Protein AF-W8BC97-F1 (afdb_monomer)

Mean predicted aligned error: 20.48 Å

InterPro domains:
  IPR054113 ORC6, second cyclin-like domain [PF21913] (8-59)

Radius of gyration: 32.14 Å; Cα contacts (8 Å, |Δi|>4): 35; chains: 1; bounding box: 54×64×84 Å

Foldseek 3Di:
DPPPPPDPPVVCVQLQNVLLVVVVVCVVVVHDDDPVVSCVRNPDDPVVNVVVNVVVVVVCVVPVVVPDPDDDPPDPDPPDDDDDDDDDDDDDPPPPPPPDDPVVVVVVVVVVVVVVVVCVVVVVPPDDDDDDDDPPPDDD

Secondary structure (DSSP, 8-state):
--------TTGGGSHHHHHHHHHHHHHHTT----HHHHHHHHT--HHHHHHHHHHHHHHHHHHTTTT--S-------------------------------HHHHHHHHHHHHHHHHHHHHHTTSS------SSS-S---

pLDDT: mean 70.26, std 21.59, range [31.03, 95.81]

Solvent-accessible surface area (backbone atoms only — not comparable to full-atom values): 9386 Å² total; per-residue (Å²): 134,84,80,79,72,88,66,61,76,61,64,74,67,36,49,45,55,52,39,49,51,53,54,52,50,32,54,76,70,68,48,92,72,63,63,70,69,45,39,69,67,27,80,51,54,73,70,55,46,52,53,49,51,54,52,49,53,55,50,43,67,68,62,52,67,81,77,57,85,79,90,77,86,70,72,89,69,82,82,81,82,80,94,72,91,74,79,85,81,82,81,78,78,73,74,72,76,73,80,73,57,64,74,58,53,51,52,52,54,50,52,54,50,51,52,50,53,49,52,56,59,60,61,69,75,76,80,81,87,87,91,88,80,85,89,80,80,77,96,124

Organism: Ceratitis capitata (NCBI:txid7213)

Structure (mmCIF, N/CA/C/O backbone):
data_AF-W8BC97-F1
#
_entry.id   AF-W8BC97-F1
#
loop_
_atom_site.group_PDB
_atom_site.id
_atom_site.type_symbol
_atom_site.label_atom_id
_atom_site.label_alt_id
_atom_site.label_comp_id
_atom_site.label_asym_id
_atom_site.label_entity_id
_atom_site.label_seq_id
_atom_site.pdbx_PDB_ins_code
_atom_site.Cartn_x
_atom_site.Cartn_y
_atom_site.Cartn_z
_atom_site.occupancy
_atom_site.B_iso_or_equiv
_atom_site.auth_seq_id
_atom_site.auth_comp_id
_atom_site.auth_asym_id
_atom_site.auth_atom_id
_atom_site.pdbx_PDB_model_num
ATOM 1 N N . MET A 1 1 ? -14.349 22.691 -14.304 1.00 35.38 1 MET A N 1
ATOM 2 C CA . MET A 1 1 ? -13.868 21.577 -15.146 1.00 35.38 1 MET A CA 1
ATOM 3 C C . MET A 1 1 ? -13.199 20.563 -14.234 1.00 35.38 1 MET A C 1
ATOM 5 O O . MET A 1 1 ? -12.052 20.757 -13.850 1.00 35.38 1 MET A O 1
ATOM 9 N N . ALA A 1 2 ? -13.955 19.563 -13.776 1.00 42.47 2 ALA A N 1
ATOM 10 C CA . ALA A 1 2 ? -13.387 18.445 -13.036 1.00 42.47 2 ALA A CA 1
ATOM 11 C C . ALA A 1 2 ? -12.620 17.588 -14.046 1.00 42.47 2 ALA A C 1
ATOM 13 O O . ALA A 1 2 ? -13.173 17.180 -15.061 1.00 42.47 2 ALA A O 1
ATOM 14 N N . LYS A 1 3 ? -11.322 17.417 -13.814 1.00 52.53 3 LYS A N 1
ATOM 15 C CA . LYS A 1 3 ? -10.471 16.554 -14.622 1.00 52.53 3 LYS A CA 1
ATOM 16 C C . LYS A 1 3 ? -10.912 15.123 -14.337 1.00 52.53 3 LYS A C 1
ATOM 18 O O . LYS A 1 3 ? -10.623 14.609 -13.261 1.00 52.53 3 LYS A O 1
ATOM 23 N N . GLU A 1 4 ? -11.657 14.532 -15.263 1.00 52.75 4 GLU A N 1
ATOM 24 C CA . GLU A 1 4 ? -11.927 13.098 -15.285 1.00 52.75 4 GLU A CA 1
ATOM 25 C C . GLU A 1 4 ? -10.573 12.404 -15.454 1.00 52.75 4 GLU A C 1
ATOM 27 O O . GLU A 1 4 ? -10.017 12.298 -16.546 1.00 52.75 4 GLU A O 1
ATOM 32 N N . CYS A 1 5 ? -9.956 12.040 -14.330 1.00 48.28 5 CYS A N 1
ATOM 33 C CA . CYS A 1 5 ? -8.906 11.042 -14.342 1.00 48.28 5 CYS A CA 1
ATOM 34 C C . CYS A 1 5 ? -9.592 9.764 -14.808 1.00 48.28 5 CYS A C 1
ATOM 36 O O . CYS A 1 5 ? -10.438 9.248 -14.084 1.00 48.28 5 CYS A O 1
ATOM 38 N N . ALA A 1 6 ? -9.257 9.305 -16.011 1.00 49.66 6 ALA A N 1
ATOM 39 C CA . ALA A 1 6 ? -9.556 7.963 -16.477 1.00 49.66 6 ALA A CA 1
ATOM 40 C C . ALA A 1 6 ? -8.944 6.964 -15.481 1.00 49.66 6 ALA A C 1
ATOM 42 O O . ALA A 1 6 ? -7.784 6.577 -15.597 1.00 49.66 6 ALA A O 1
ATOM 43 N N . GLY A 1 7 ? -9.680 6.666 -14.417 1.00 51.88 7 GLY A N 1
ATOM 44 C CA . GLY A 1 7 ? -9.448 5.515 -13.574 1.00 51.88 7 GLY A CA 1
ATOM 45 C C . GLY A 1 7 ? -10.248 4.410 -14.216 1.00 51.88 7 GLY A C 1
ATOM 46 O O . GLY A 1 7 ? -11.473 4.496 -14.250 1.00 51.88 7 GLY A O 1
ATOM 47 N N . ASP A 1 8 ? -9.566 3.419 -14.774 1.00 57.62 8 ASP A N 1
ATOM 48 C CA . ASP A 1 8 ? -10.225 2.173 -15.119 1.00 57.62 8 ASP A CA 1
ATOM 49 C C . ASP A 1 8 ? -11.008 1.722 -13.881 1.00 57.62 8 ASP A C 1
ATOM 51 O O . ASP A 1 8 ? -10.429 1.526 -12.813 1.00 57.62 8 ASP A O 1
ATOM 55 N N . GLU A 1 9 ? -12.322 1.541 -14.005 1.00 59.62 9 GLU A N 1
ATOM 56 C CA . GLU A 1 9 ? -13.200 0.990 -12.956 1.00 59.62 9 GLU A CA 1
ATOM 57 C C . GLU A 1 9 ? -12.642 -0.331 -12.362 1.00 59.62 9 GLU A C 1
ATOM 59 O O . GLU A 1 9 ? -12.994 -0.748 -11.259 1.00 59.62 9 GLU A O 1
ATOM 64 N N . ASN A 1 10 ? -11.702 -0.964 -13.072 1.00 61.75 10 ASN A N 1
ATOM 65 C CA . ASN A 1 10 ? -10.922 -2.124 -12.655 1.00 61.75 10 ASN A CA 1
ATOM 66 C C . ASN A 1 10 ? -9.971 -1.873 -11.474 1.00 61.75 10 ASN A C 1
ATOM 68 O O . ASN A 1 10 ? -9.706 -2.809 -10.714 1.00 61.75 10 ASN A O 1
ATOM 72 N N . ASP A 1 11 ? -9.480 -0.650 -11.265 1.00 66.88 11 ASP A N 1
ATOM 73 C CA . ASP A 1 11 ? -8.545 -0.368 -10.171 1.00 66.88 11 ASP A CA 1
ATOM 74 C C . ASP A 1 11 ? -9.215 -0.574 -8.809 1.00 66.88 11 ASP A C 1
ATOM 76 O O . ASP A 1 11 ? -8.608 -1.148 -7.906 1.00 66.88 11 ASP A O 1
ATOM 80 N N . PHE A 1 12 ? -10.494 -0.214 -8.663 1.00 71.69 12 PHE A N 1
ATOM 81 C CA . PHE A 1 12 ? -11.248 -0.435 -7.421 1.00 71.69 12 PHE A CA 1
ATOM 82 C C . PHE A 1 12 ? -11.595 -1.908 -7.170 1.00 71.69 12 PHE A C 1
ATOM 84 O O . PHE A 1 12 ? -11.846 -2.294 -6.026 1.00 71.69 12 PHE A O 1
ATOM 91 N N . ILE A 1 13 ? -11.569 -2.736 -8.217 1.00 83.31 13 ILE A N 1
ATOM 92 C CA . ILE A 1 13 ? -11.834 -4.178 -8.150 1.00 83.31 13 ILE A CA 1
ATOM 93 C C . ILE A 1 13 ? -10.574 -4.945 -7.711 1.00 83.31 13 ILE A C 1
ATOM 95 O O . ILE A 1 13 ? -10.665 -6.088 -7.255 1.00 83.31 13 ILE A O 1
ATOM 99 N N . HIS A 1 14 ? -9.388 -4.324 -7.766 1.00 85.69 14 HIS A N 1
ATOM 100 C CA . HIS A 1 14 ? -8.153 -4.999 -7.383 1.00 85.69 14 HIS A CA 1
ATOM 101 C C . HIS A 1 14 ? -8.180 -5.416 -5.893 1.00 85.69 14 HIS A C 1
ATOM 103 O O . HIS A 1 14 ? -8.367 -4.567 -5.008 1.00 85.69 14 HIS A O 1
ATOM 109 N N . PRO A 1 15 ? -7.895 -6.695 -5.557 1.00 90.50 15 PRO A N 1
ATOM 110 C CA . PRO A 1 15 ? -8.051 -7.249 -4.202 1.00 90.50 15 PRO A CA 1
ATOM 111 C C . PRO A 1 15 ? -7.236 -6.519 -3.124 1.00 90.50 15 PRO 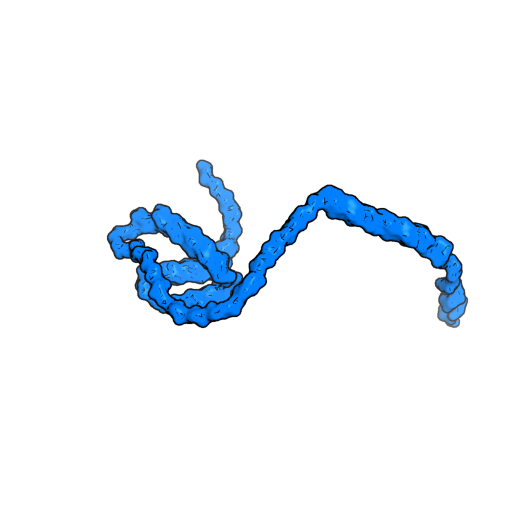A C 1
ATOM 113 O O . PRO A 1 15 ? -7.561 -6.570 -1.939 1.00 90.50 15 PRO A O 1
ATOM 116 N N . GLN A 1 16 ? -6.195 -5.793 -3.531 1.00 91.81 16 GLN A N 1
ATOM 117 C CA . GLN A 1 16 ? -5.355 -4.984 -2.650 1.00 91.81 16 GLN A CA 1
ATOM 118 C C . GLN A 1 16 ? -6.132 -3.867 -1.941 1.00 91.81 16 GLN A C 1
ATOM 120 O O . GLN A 1 16 ? -5.933 -3.640 -0.744 1.00 91.81 16 GLN A O 1
ATOM 125 N N . TYR A 1 17 ? -7.036 -3.187 -2.653 1.00 92.31 17 TYR A N 1
ATOM 126 C CA . TYR A 1 17 ? -7.796 -2.070 -2.097 1.00 92.31 17 TYR A CA 1
ATOM 127 C C . TYR A 1 17 ? -8.951 -2.574 -1.232 1.00 92.31 17 TYR A C 1
ATOM 129 O O . TYR A 1 17 ? -9.174 -2.030 -0.152 1.00 92.31 17 TYR A O 1
ATOM 137 N N . ALA A 1 18 ? -9.599 -3.674 -1.631 1.00 91.69 18 ALA A N 1
ATOM 138 C CA . ALA A 1 18 ? -10.600 -4.355 -0.812 1.00 91.69 18 ALA A CA 1
ATOM 139 C C . ALA A 1 18 ? -10.004 -4.857 0.516 1.00 91.69 18 ALA A C 1
ATOM 141 O O . ALA A 1 18 ? -10.535 -4.571 1.592 1.00 91.69 18 ALA A O 1
ATOM 142 N N . ALA A 1 19 ? -8.853 -5.536 0.467 1.00 93.31 19 ALA A N 1
ATOM 143 C CA . ALA A 1 19 ? -8.160 -6.025 1.658 1.00 93.31 19 ALA A CA 1
ATOM 144 C C . ALA A 1 19 ? -7.758 -4.881 2.607 1.00 93.31 19 ALA A C 1
ATOM 146 O O . ALA A 1 19 ? -7.930 -4.993 3.825 1.00 93.31 19 ALA A O 1
ATOM 147 N N . MET A 1 20 ? -7.257 -3.766 2.062 1.00 93.50 20 MET A N 1
ATOM 148 C CA . MET A 1 20 ? -6.912 -2.586 2.857 1.00 93.50 20 MET A CA 1
ATOM 149 C C . MET A 1 20 ? -8.153 -1.945 3.489 1.00 93.50 20 MET A C 1
ATOM 151 O O . MET A 1 20 ? -8.140 -1.651 4.684 1.00 93.50 20 MET A O 1
ATOM 155 N N . ALA A 1 21 ? -9.238 -1.781 2.729 1.00 91.94 21 ALA A N 1
ATOM 156 C CA . ALA A 1 21 ? -10.487 -1.218 3.232 1.00 91.94 21 ALA A CA 1
ATOM 157 C C . ALA A 1 21 ? -11.050 -2.040 4.402 1.00 91.94 21 ALA A C 1
ATOM 159 O O . ALA A 1 21 ? -11.353 -1.476 5.454 1.00 91.94 21 ALA A O 1
ATOM 160 N N . VAL A 1 22 ? -11.105 -3.370 4.265 1.00 91.81 22 VAL A N 1
ATOM 161 C CA . VAL A 1 22 ? -11.570 -4.279 5.328 1.00 91.81 22 VAL A CA 1
ATOM 162 C C . VAL A 1 22 ? -10.670 -4.199 6.561 1.00 91.81 22 VAL A C 1
ATOM 164 O O . VAL A 1 22 ? -11.165 -4.097 7.684 1.00 91.81 22 VAL A O 1
ATOM 167 N N . PHE A 1 23 ? -9.347 -4.198 6.375 1.00 92.81 23 PHE A N 1
ATOM 168 C CA . PHE A 1 23 ? -8.400 -4.078 7.484 1.00 92.81 23 PHE A CA 1
ATOM 169 C C . PHE A 1 23 ? -8.572 -2.764 8.251 1.00 92.81 23 PHE A C 1
ATOM 171 O O . PHE A 1 23 ? -8.586 -2.748 9.485 1.00 92.81 23 PHE A O 1
ATOM 178 N N . VAL A 1 24 ? -8.714 -1.656 7.528 1.00 90.69 24 VAL A N 1
ATOM 179 C CA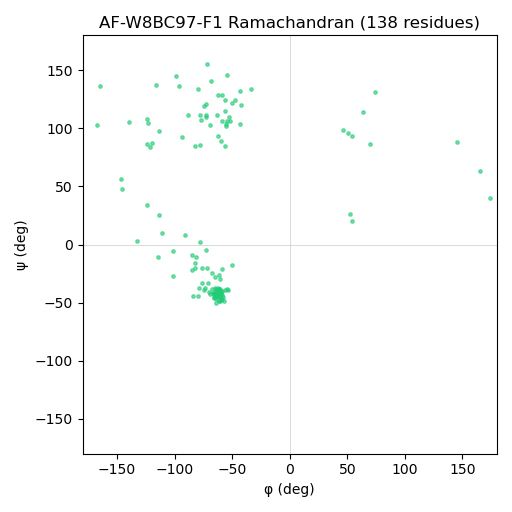 . VAL A 1 24 ? -8.873 -0.327 8.119 1.00 90.69 24 VAL A CA 1
ATOM 180 C C . VAL A 1 24 ? -10.239 -0.183 8.794 1.00 90.69 24 VAL A C 1
ATOM 182 O O . VAL A 1 24 ? -10.300 0.325 9.913 1.00 90.69 24 VAL A O 1
ATOM 185 N N . ALA A 1 25 ? -11.313 -0.701 8.195 1.00 90.12 25 ALA A N 1
ATOM 186 C CA . ALA A 1 25 ? -12.639 -0.738 8.810 1.00 90.12 25 ALA A CA 1
ATOM 187 C C . ALA A 1 25 ? -12.631 -1.538 10.122 1.00 90.12 25 ALA A C 1
ATOM 189 O O . ALA A 1 25 ? -13.092 -1.044 11.151 1.00 90.12 25 ALA A O 1
ATOM 190 N N . ALA A 1 26 ? -12.018 -2.726 10.129 1.00 90.44 26 ALA A N 1
ATOM 191 C CA . ALA A 1 26 ? -11.869 -3.531 11.340 1.00 90.44 26 ALA A CA 1
ATOM 192 C C . ALA A 1 26 ? -11.072 -2.795 12.432 1.00 90.44 26 ALA A C 1
ATOM 194 O O . ALA A 1 26 ? -11.443 -2.853 13.605 1.00 90.44 26 ALA A O 1
ATOM 195 N N . LYS A 1 27 ? -10.023 -2.043 12.057 1.00 87.81 27 LYS A N 1
ATOM 196 C CA . LYS A 1 27 ? -9.268 -1.188 12.992 1.00 87.81 27 LYS A CA 1
ATOM 197 C C . LYS A 1 27 ? -10.130 -0.076 13.590 1.00 87.81 27 LYS A C 1
ATOM 199 O O . LYS A 1 27 ? -10.053 0.143 14.798 1.00 87.81 27 LYS A O 1
ATOM 204 N N . ILE A 1 28 ? -10.953 0.594 12.783 1.00 85.50 28 ILE A N 1
ATOM 205 C CA . ILE A 1 28 ? -11.879 1.641 13.252 1.00 85.50 28 ILE A CA 1
ATOM 206 C C . ILE A 1 28 ? -12.911 1.047 14.222 1.00 85.50 28 ILE A C 1
ATOM 208 O O . ILE A 1 28 ? -13.168 1.620 15.278 1.00 85.50 28 ILE A O 1
ATOM 212 N N . LEU A 1 29 ? -13.429 -0.145 13.918 1.00 86.06 29 LEU A N 1
ATOM 213 C CA . LEU A 1 29 ? -14.380 -0.882 14.759 1.00 86.06 29 LEU A CA 1
ATOM 214 C C . LEU A 1 29 ? -13.723 -1.606 15.952 1.00 86.06 29 LEU A C 1
ATOM 216 O O . LEU A 1 29 ? -14.407 -2.303 16.699 1.00 86.06 29 LEU A O 1
ATOM 220 N N . LYS A 1 30 ? -12.400 -1.466 16.138 1.00 84.31 30 LYS A N 1
ATOM 221 C CA . LYS A 1 30 ? -11.585 -2.165 17.152 1.00 84.31 30 LYS A CA 1
ATOM 222 C C . LYS A 1 30 ? -11.739 -3.690 17.152 1.00 84.31 30 LYS A C 1
ATOM 224 O O . LYS A 1 30 ? -11.517 -4.345 18.174 1.00 84.31 30 LYS A O 1
ATOM 229 N N . GLN A 1 31 ? -12.090 -4.274 16.013 1.00 86.94 31 GLN A N 1
ATOM 230 C CA . GLN A 1 31 ? -12.143 -5.718 15.859 1.00 86.94 31 GLN A CA 1
ATOM 231 C C . GLN A 1 31 ? -10.734 -6.271 15.636 1.00 86.94 31 GLN A C 1
ATOM 233 O O . GLN A 1 31 ? -9.944 -5.745 14.850 1.00 86.94 31 GLN A O 1
ATOM 238 N N . LYS A 1 32 ? -10.404 -7.352 16.349 1.00 85.50 32 LYS A N 1
ATOM 239 C CA . LYS A 1 32 ? -9.106 -8.017 16.215 1.00 85.50 32 LYS A CA 1
ATOM 240 C C . LYS A 1 32 ? -9.061 -8.777 14.891 1.00 85.50 32 LYS A C 1
ATOM 242 O O . LYS A 1 32 ? -9.699 -9.815 14.749 1.00 85.50 32 LYS A O 1
ATOM 247 N N . VAL A 1 33 ? -8.262 -8.287 13.950 1.00 86.31 33 VAL A N 1
ATOM 248 C CA . VAL A 1 33 ? -7.996 -8.945 12.665 1.00 86.31 33 VAL A CA 1
ATOM 249 C C . VAL A 1 33 ? -6.524 -9.324 12.542 1.00 86.31 33 VAL A C 1
ATOM 251 O O . VAL A 1 33 ? -5.630 -8.552 12.889 1.00 86.31 33 VAL A O 1
ATOM 254 N N . SER A 1 34 ? -6.257 -10.530 12.034 1.00 90.00 34 SER A N 1
ATOM 255 C CA . SER A 1 34 ? -4.888 -10.962 11.748 1.00 90.00 34 SER A CA 1
ATOM 256 C C . SER A 1 34 ? -4.405 -10.332 10.445 1.00 90.00 34 SER A C 1
ATOM 258 O O . SER A 1 34 ? -4.865 -10.695 9.361 1.00 90.00 34 SER A O 1
ATOM 260 N N . LYS A 1 35 ? -3.436 -9.415 10.549 1.00 87.19 35 LYS A N 1
ATOM 261 C CA . LYS A 1 35 ? -2.807 -8.770 9.387 1.00 87.19 35 LYS A CA 1
ATOM 262 C C . LYS A 1 35 ? -2.203 -9.790 8.420 1.00 87.19 35 LYS A C 1
ATOM 264 O O . LYS A 1 35 ? -2.345 -9.622 7.219 1.00 87.19 35 LYS A O 1
ATOM 269 N N . ALA A 1 36 ? -1.584 -10.856 8.930 1.00 88.00 36 ALA A N 1
ATOM 270 C CA . ALA A 1 36 ? -0.979 -11.898 8.099 1.00 88.00 36 ALA A CA 1
ATOM 271 C C . ALA A 1 36 ? -2.015 -12.605 7.211 1.00 88.00 36 ALA A C 1
ATOM 273 O O . ALA A 1 36 ? -1.750 -12.833 6.036 1.00 88.00 36 ALA A O 1
ATOM 274 N N . LYS A 1 37 ? -3.211 -12.879 7.756 1.00 90.56 37 LYS A N 1
ATOM 275 C CA . LYS A 1 37 ? -4.307 -13.495 6.995 1.00 90.56 37 LYS A CA 1
ATOM 276 C C . LYS A 1 37 ? -4.855 -12.564 5.919 1.00 90.56 37 LYS A C 1
ATOM 278 O O . LYS A 1 37 ? -5.189 -13.027 4.847 1.00 90.56 37 LYS A O 1
ATOM 283 N N . ILE A 1 38 ? -4.953 -11.262 6.182 1.00 91.44 38 ILE A N 1
ATOM 284 C CA . ILE A 1 38 ? -5.457 -10.305 5.183 1.00 91.44 38 ILE A CA 1
ATOM 285 C C . ILE A 1 38 ? -4.409 -10.054 4.092 1.00 91.44 38 ILE A C 1
ATOM 287 O O . ILE A 1 38 ? -4.741 -9.990 2.910 1.00 91.44 38 ILE A O 1
ATOM 291 N N . LEU A 1 39 ? -3.134 -9.965 4.480 1.00 90.69 39 LEU A N 1
ATOM 292 C CA . LEU A 1 39 ? -2.031 -9.715 3.559 1.00 90.69 39 LEU A CA 1
ATOM 293 C C . LEU A 1 39 ? -1.942 -10.792 2.469 1.00 90.69 39 LEU A C 1
ATOM 295 O O . LEU A 1 39 ? -1.749 -10.440 1.307 1.00 90.69 39 LEU A O 1
ATOM 299 N N . SER A 1 40 ? -2.160 -12.070 2.805 1.00 89.25 40 SER A N 1
ATOM 300 C CA . SER A 1 40 ? -2.128 -13.162 1.821 1.00 89.25 40 SER A CA 1
ATOM 301 C C . SER A 1 40 ? -3.172 -13.020 0.710 1.00 89.25 40 SER A C 1
ATOM 303 O O . SER A 1 40 ? -2.905 -13.445 -0.404 1.00 89.25 40 SER A O 1
ATOM 305 N N . PHE A 1 41 ? -4.323 -12.388 0.969 1.00 88.44 41 PHE A N 1
ATOM 306 C CA . PHE A 1 41 ? -5.346 -12.149 -0.063 1.00 88.44 41 PHE A CA 1
ATOM 307 C C . PHE A 1 41 ? -5.056 -10.921 -0.929 1.00 88.44 41 PHE A C 1
ATOM 309 O O . PHE A 1 41 ? -5.592 -10.784 -2.023 1.00 88.44 41 PHE A O 1
ATOM 316 N N . SER A 1 42 ? -4.223 -10.007 -0.434 1.00 88.00 42 SER A N 1
ATOM 317 C CA . SER A 1 42 ? -3.945 -8.733 -1.101 1.00 88.00 42 SER A CA 1
ATOM 318 C C . SER A 1 42 ? -2.900 -8.830 -2.214 1.00 88.00 42 SER A C 1
ATOM 320 O O . SER A 1 42 ? -2.718 -7.863 -2.947 1.00 88.00 42 SER A O 1
ATOM 322 N N . ASN A 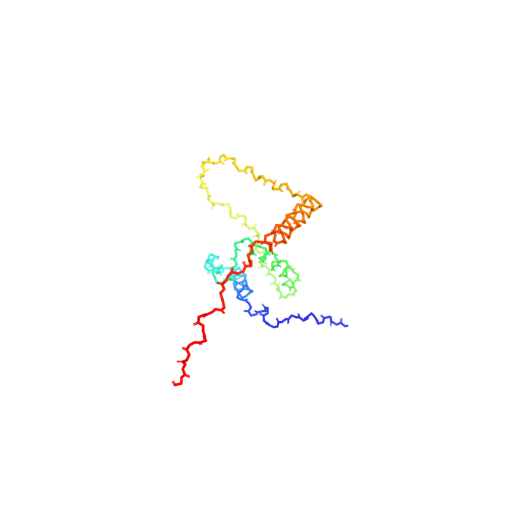1 43 ? -2.199 -9.967 -2.324 1.00 88.69 43 ASN A N 1
ATOM 323 C CA . ASN A 1 43 ? -1.048 -10.173 -3.213 1.00 88.69 43 ASN A CA 1
ATOM 324 C C . ASN A 1 43 ? 0.085 -9.136 -3.038 1.00 88.69 43 ASN A C 1
ATOM 326 O O . ASN A 1 43 ? 0.926 -8.970 -3.920 1.00 88.69 43 ASN A O 1
ATOM 330 N N . LEU A 1 44 ? 0.139 -8.449 -1.891 1.00 89.81 44 LEU A N 1
ATOM 331 C CA . LEU A 1 44 ? 1.161 -7.451 -1.582 1.00 89.81 44 LEU A CA 1
ATOM 332 C C . LEU A 1 44 ? 2.280 -8.023 -0.715 1.00 89.81 44 LEU A C 1
ATOM 334 O O . LEU A 1 44 ? 2.057 -8.790 0.225 1.00 89.81 44 LEU A O 1
ATOM 338 N N . ARG A 1 45 ? 3.504 -7.544 -0.953 1.00 92.81 45 ARG A N 1
ATOM 339 C CA . ARG A 1 45 ? 4.599 -7.691 0.012 1.00 92.81 45 ARG A CA 1
ATOM 340 C C . ARG A 1 45 ? 4.362 -6.780 1.215 1.00 92.81 45 ARG A C 1
ATOM 342 O O . ARG A 1 45 ? 3.752 -5.717 1.107 1.00 92.81 45 ARG A O 1
ATOM 349 N N . GLN A 1 46 ? 4.942 -7.142 2.358 1.00 89.94 46 GLN A N 1
ATOM 350 C CA . GLN A 1 46 ? 4.823 -6.367 3.598 1.00 89.94 46 GLN A CA 1
ATOM 351 C C . GLN A 1 46 ? 5.215 -4.885 3.429 1.00 89.94 46 GLN A C 1
ATOM 353 O O . GLN A 1 46 ? 4.552 -4.009 3.983 1.00 89.94 46 GLN A O 1
ATOM 358 N N . SER A 1 47 ? 6.265 -4.594 2.653 1.00 93.00 47 SER A N 1
ATOM 359 C CA . SER A 1 47 ? 6.713 -3.221 2.380 1.00 93.00 47 SER A CA 1
ATOM 360 C C . SER A 1 47 ? 5.687 -2.417 1.575 1.00 93.00 47 SER A C 1
ATOM 362 O O . SER A 1 47 ? 5.414 -1.263 1.899 1.00 93.00 47 SER A O 1
ATOM 364 N N . GLN A 1 48 ? 5.072 -3.035 0.565 1.00 93.56 48 GLN A N 1
ATOM 365 C CA . GLN A 1 48 ? 4.025 -2.418 -0.252 1.00 93.56 48 GLN A CA 1
ATOM 366 C C . GLN A 1 48 ? 2.766 -2.165 0.580 1.00 93.56 48 GLN A C 1
ATOM 368 O O . GLN A 1 48 ? 2.192 -1.079 0.519 1.00 93.56 48 GLN A O 1
ATOM 373 N N . TRP A 1 49 ? 2.391 -3.118 1.438 1.00 93.81 49 TRP A N 1
ATOM 374 C CA . TRP A 1 49 ? 1.283 -2.943 2.374 1.00 93.81 49 TRP A CA 1
ATOM 375 C C . TRP A 1 49 ? 1.493 -1.738 3.293 1.00 93.81 49 TRP A C 1
ATOM 377 O O . TRP A 1 49 ? 0.576 -0.945 3.488 1.00 93.81 49 TRP A O 1
ATOM 387 N N . GLN A 1 50 ? 2.693 -1.574 3.859 1.00 92.75 50 GLN A N 1
ATOM 388 C CA . GLN A 1 50 ? 3.004 -0.432 4.727 1.00 92.75 50 GLN A CA 1
ATOM 389 C C . GLN A 1 50 ? 2.876 0.908 3.990 1.00 92.75 50 GLN A C 1
ATOM 391 O O . GLN A 1 50 ? 2.350 1.872 4.550 1.00 92.75 50 GLN A O 1
ATOM 396 N N . GLN A 1 51 ? 3.320 0.974 2.733 1.00 93.94 51 GLN A N 1
ATOM 397 C CA . GLN A 1 51 ? 3.164 2.173 1.907 1.00 93.94 51 GLN A CA 1
ATOM 398 C C . GLN A 1 51 ? 1.689 2.473 1.621 1.00 93.94 51 GLN A C 1
ATOM 400 O O . GLN A 1 51 ? 1.266 3.625 1.752 1.00 93.94 51 GLN A O 1
ATOM 405 N N . LEU A 1 52 ? 0.905 1.447 1.279 1.00 92.88 52 LEU A N 1
ATOM 406 C CA . LEU A 1 52 ? -0.528 1.582 1.035 1.00 92.88 52 LEU A CA 1
ATOM 407 C C . LEU A 1 52 ? -1.267 2.033 2.303 1.00 92.88 52 LEU A C 1
ATOM 409 O O . LEU A 1 52 ? -2.036 2.987 2.248 1.00 92.88 52 LEU A O 1
ATOM 413 N N . GLU A 1 53 ? -0.963 1.433 3.456 1.00 92.12 53 GLU A N 1
ATOM 414 C CA . GLU A 1 53 ? -1.525 1.810 4.759 1.00 92.12 53 GLU A CA 1
ATOM 415 C C . GLU A 1 53 ? -1.220 3.282 5.090 1.00 92.12 53 GLU A C 1
ATOM 417 O O . GLU A 1 53 ? -2.106 4.031 5.506 1.00 92.12 53 GLU A O 1
ATOM 422 N N . LEU A 1 54 ? 0.008 3.746 4.839 1.00 92.62 54 LEU A N 1
ATOM 423 C CA . LEU A 1 54 ? 0.380 5.148 5.042 1.00 92.62 54 LEU A CA 1
ATOM 424 C C . LEU A 1 54 ? -0.424 6.099 4.141 1.00 92.62 54 LEU A C 1
ATOM 426 O O . LEU A 1 54 ? -0.872 7.155 4.598 1.00 92.62 54 LEU A O 1
ATOM 430 N N . ARG A 1 55 ? -0.596 5.752 2.861 1.00 91.81 55 ARG A N 1
ATOM 431 C CA . ARG A 1 55 ? -1.384 6.554 1.909 1.00 91.81 55 ARG A CA 1
ATOM 432 C C . ARG A 1 55 ? -2.858 6.582 2.304 1.00 91.81 55 ARG A C 1
ATOM 434 O O . ARG A 1 55 ? -3.452 7.659 2.310 1.00 91.81 55 ARG A O 1
ATOM 441 N N . TRP A 1 56 ? -3.403 5.443 2.717 1.00 91.25 56 TRP A N 1
ATOM 442 C CA . TRP A 1 56 ? -4.786 5.311 3.167 1.00 91.25 56 TRP A CA 1
ATOM 443 C C . TRP A 1 56 ? -5.062 6.136 4.425 1.00 91.25 56 TRP A C 1
ATOM 445 O O . TRP A 1 56 ? -6.041 6.874 4.489 1.00 91.25 56 TRP A O 1
ATOM 455 N N . ASN A 1 57 ? -4.155 6.101 5.404 1.00 88.69 57 ASN A N 1
ATOM 456 C CA . ASN A 1 57 ? -4.273 6.915 6.614 1.00 88.69 57 ASN A CA 1
ATOM 457 C C . ASN A 1 57 ? -4.239 8.417 6.300 1.00 88.69 57 ASN A C 1
ATOM 459 O O . ASN A 1 57 ? -5.004 9.186 6.880 1.00 88.69 57 ASN A O 1
ATOM 463 N N . LYS A 1 58 ? -3.395 8.847 5.351 1.00 89.75 58 LYS A N 1
ATOM 464 C CA . LYS A 1 58 ? -3.386 10.241 4.873 1.00 89.75 58 LYS A CA 1
ATOM 465 C C . LYS A 1 58 ? -4.697 10.616 4.181 1.00 89.75 58 LYS A C 1
ATOM 467 O O . LYS A 1 58 ? -5.163 11.735 4.368 1.00 89.75 58 LYS A O 1
ATOM 472 N N . PHE A 1 59 ? -5.277 9.707 3.399 1.00 87.25 59 PHE A N 1
ATOM 473 C CA . PHE A 1 59 ? -6.572 9.912 2.749 1.00 87.25 59 PHE A CA 1
ATOM 474 C C . PHE A 1 59 ? -7.700 10.052 3.781 1.00 87.25 59 PHE A C 1
ATOM 476 O O . PHE A 1 59 ? -8.413 11.055 3.784 1.00 87.25 59 PHE A O 1
ATOM 483 N N . LEU A 1 60 ? -7.791 9.126 4.739 1.00 86.00 60 LEU A N 1
ATOM 484 C CA . LEU A 1 60 ? -8.777 9.195 5.820 1.00 86.00 60 LEU A CA 1
ATOM 485 C C . LEU A 1 60 ? -8.620 10.450 6.677 1.00 86.00 60 LEU A C 1
ATOM 487 O O . LEU A 1 60 ? -9.611 11.083 7.020 1.00 86.00 60 LEU A O 1
ATOM 491 N N . ALA A 1 61 ? -7.393 10.866 6.987 1.00 84.69 61 ALA A N 1
ATOM 492 C CA . ALA A 1 61 ? -7.167 12.080 7.765 1.00 84.69 61 ALA A CA 1
ATOM 493 C C . ALA A 1 61 ? -7.706 13.353 7.084 1.00 84.69 61 ALA A C 1
ATOM 495 O O . ALA A 1 61 ? -8.006 14.315 7.792 1.00 84.69 61 ALA A O 1
ATOM 496 N N . LYS A 1 62 ? -7.814 13.362 5.747 1.00 83.00 62 LYS A N 1
ATOM 497 C CA . LYS A 1 62 ? -8.372 14.476 4.969 1.00 83.00 62 LYS A CA 1
ATOM 498 C C . LYS A 1 62 ? -9.897 14.421 4.881 1.00 83.00 62 LYS A C 1
ATOM 500 O O . LYS A 1 62 ? -10.529 15.446 5.077 1.00 83.00 62 LYS A O 1
ATOM 505 N N . HIS A 1 63 ? -10.469 13.245 4.619 1.00 75.12 63 HIS A N 1
ATOM 506 C CA . HIS A 1 63 ? -11.895 13.113 4.281 1.00 75.12 63 HIS A CA 1
ATOM 507 C C . HIS A 1 63 ? -12.783 12.639 5.443 1.00 75.12 63 HIS A C 1
ATOM 509 O O . HIS A 1 63 ? -13.961 12.964 5.496 1.00 75.12 63 HIS A O 1
ATOM 515 N N . TYR A 1 64 ? -12.239 11.897 6.409 1.00 66.12 64 TYR A N 1
ATOM 516 C CA . TYR A 1 64 ? -13.021 11.309 7.506 1.00 66.12 64 TYR A CA 1
ATOM 517 C C . TYR A 1 64 ? -13.237 12.272 8.691 1.00 66.12 64 TYR A C 1
ATOM 519 O O . TYR A 1 64 ? -14.011 11.985 9.600 1.00 66.12 64 TYR A O 1
ATOM 527 N N . LYS A 1 65 ? -12.565 13.434 8.705 1.00 58.81 65 LYS A N 1
ATOM 528 C CA . LYS A 1 65 ? -12.742 14.453 9.757 1.00 58.81 65 LYS A CA 1
ATOM 529 C C . LYS A 1 65 ? -14.030 15.272 9.612 1.00 58.81 65 LYS A C 1
ATOM 531 O O . LYS A 1 65 ? -14.457 15.853 10.603 1.00 58.81 65 LYS A O 1
ATOM 536 N N . GLU A 1 66 ? -14.642 15.312 8.428 1.00 52.59 66 GLU A N 1
ATOM 537 C CA . GLU A 1 66 ? -15.849 16.118 8.182 1.00 52.59 66 GLU A CA 1
ATOM 538 C C . GLU A 1 66 ? -17.157 15.415 8.573 1.00 52.59 66 GLU A C 1
ATOM 540 O O . GLU A 1 66 ? -18.137 16.091 8.864 1.00 52.59 66 GLU A O 1
ATOM 545 N N . THR A 1 67 ? -17.191 14.081 8.653 1.00 52.56 67 THR A N 1
ATOM 546 C CA . THR A 1 67 ? -18.451 13.330 8.833 1.00 52.56 67 THR A CA 1
ATOM 547 C C . THR A 1 67 ? -18.587 12.585 10.161 1.00 52.56 67 THR A C 1
ATOM 549 O O . THR A 1 67 ? -19.687 12.152 10.498 1.00 52.56 67 THR A O 1
ATOM 552 N N . ALA A 1 68 ? -17.529 12.466 10.967 1.00 50.72 68 ALA A N 1
ATOM 553 C CA . ALA A 1 68 ? -17.592 11.752 12.241 1.00 50.72 68 ALA A CA 1
ATOM 554 C C . ALA A 1 68 ? -17.405 12.698 13.432 1.00 50.72 68 ALA A C 1
ATOM 556 O O . ALA A 1 68 ? -16.296 13.020 13.868 1.00 50.72 68 ALA A O 1
ATOM 557 N N . HIS A 1 69 ? -18.531 13.094 14.017 1.00 44.06 69 HIS A N 1
ATOM 558 C CA . HIS A 1 69 ? -18.583 13.542 15.397 1.00 44.06 69 HIS A CA 1
ATOM 559 C C . HIS A 1 69 ? -17.832 12.551 16.311 1.00 44.06 69 HIS A C 1
ATOM 561 O O . HIS A 1 69 ? -18.176 11.379 16.397 1.00 44.06 69 HIS A O 1
ATOM 567 N N . LYS A 1 70 ? -16.860 13.093 17.055 1.00 49.59 70 LYS A N 1
ATOM 568 C CA . LYS A 1 70 ? -16.359 12.635 18.363 1.00 49.59 70 LYS A CA 1
ATOM 569 C C . LYS A 1 70 ? -15.680 11.250 18.438 1.00 49.59 70 LYS A C 1
ATOM 571 O O . LYS A 1 70 ? -16.308 10.207 18.506 1.00 49.59 70 LYS A O 1
ATOM 576 N N . LYS A 1 71 ? -14.373 11.336 18.736 1.00 50.19 71 LYS A N 1
ATOM 577 C CA . LYS A 1 71 ? -13.580 10.411 19.573 1.00 50.19 71 LYS A CA 1
ATOM 578 C C . LYS A 1 71 ? -13.309 9.019 18.989 1.00 50.19 71 LYS A C 1
ATOM 580 O O . LYS A 1 71 ? -13.966 8.068 19.381 1.00 50.19 71 LYS A O 1
ATOM 585 N N . GLN A 1 72 ? -12.241 8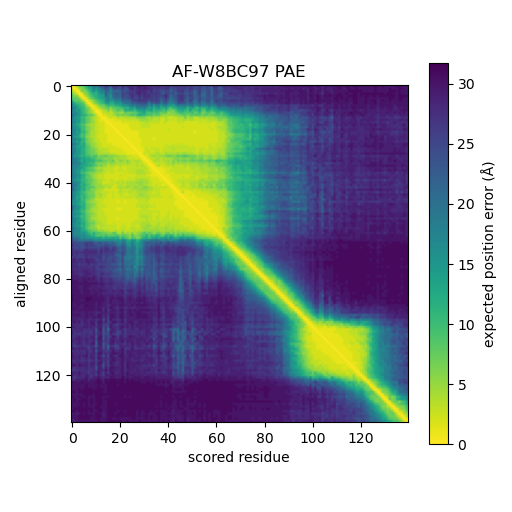.894 18.192 1.00 44.81 72 GLN A N 1
ATOM 586 C CA . GLN A 1 72 ? -11.264 7.779 18.218 1.00 44.81 72 GLN A CA 1
ATOM 587 C C . GLN A 1 72 ? -10.397 7.783 16.951 1.00 44.81 72 GLN A C 1
ATOM 589 O O . GLN A 1 72 ? -10.371 6.831 16.182 1.00 44.81 72 GLN A O 1
ATOM 594 N N . ILE A 1 73 ? -9.602 8.834 16.748 1.00 48.16 73 ILE A N 1
ATOM 595 C CA . ILE A 1 73 ? -8.326 8.619 16.058 1.00 48.16 73 ILE A CA 1
ATOM 596 C C . ILE A 1 73 ? -7.399 8.127 17.161 1.00 48.16 73 ILE A C 1
ATOM 598 O O . ILE A 1 73 ? -6.793 8.908 17.889 1.00 48.16 73 ILE A O 1
ATOM 602 N N . ILE A 1 74 ? -7.471 6.818 17.398 1.00 43.44 74 ILE A N 1
ATOM 603 C CA . ILE A 1 74 ? -6.679 6.116 18.401 1.00 43.44 74 ILE A CA 1
ATOM 604 C C . ILE A 1 74 ? -5.219 6.410 18.096 1.00 43.44 74 ILE A C 1
ATOM 606 O O . ILE A 1 74 ? -4.752 6.202 16.974 1.00 43.44 74 ILE A O 1
ATOM 610 N N . CYS A 1 75 ? -4.552 6.930 19.122 1.00 38.84 75 CYS A N 1
ATOM 611 C CA . CYS A 1 75 ? -3.120 7.071 19.225 1.00 38.84 75 CYS A CA 1
ATOM 612 C C . CYS A 1 75 ? -2.412 5.916 18.524 1.00 38.84 75 CYS A C 1
ATOM 614 O O . CYS A 1 75 ? -2.738 4.745 18.727 1.00 38.84 75 CYS A O 1
ATOM 616 N N . ILE A 1 76 ? -1.404 6.264 17.735 1.00 42.62 76 ILE A N 1
ATOM 617 C CA . ILE A 1 76 ? -0.344 5.350 17.341 1.00 42.62 76 ILE A CA 1
ATOM 618 C C . ILE A 1 76 ? 0.319 4.903 18.649 1.00 42.62 76 ILE A C 1
ATOM 620 O O . ILE A 1 76 ? 1.196 5.571 19.182 1.00 42.62 76 ILE A O 1
ATOM 624 N N . GLY A 1 77 ? -0.204 3.823 19.224 1.00 35.53 77 GLY A N 1
ATOM 625 C CA . GLY A 1 77 ? 0.429 3.082 20.293 1.00 35.53 77 GLY A CA 1
ATOM 626 C C . GLY A 1 77 ? 1.517 2.240 19.659 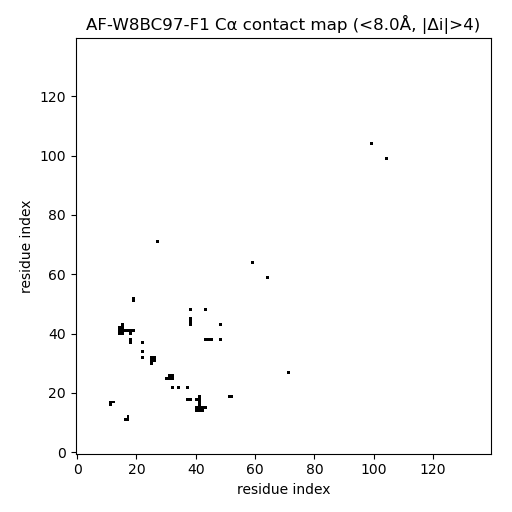1.00 35.53 77 GLY A C 1
ATOM 627 O O . GLY A 1 77 ? 1.232 1.265 18.962 1.00 35.53 77 GLY A O 1
ATOM 628 N N . GLU A 1 78 ? 2.755 2.655 19.886 1.00 39.81 78 GLU A N 1
ATOM 629 C CA . GLU A 1 78 ? 3.929 1.802 19.828 1.00 39.81 78 GLU A CA 1
ATOM 630 C C . GLU A 1 78 ? 3.616 0.470 20.530 1.00 39.81 78 GLU A C 1
ATOM 632 O O . GLU A 1 78 ? 3.569 0.386 21.755 1.00 39.81 78 GLU A O 1
ATOM 637 N N . SER A 1 79 ? 3.388 -0.598 19.765 1.00 33.75 79 SER A N 1
ATOM 638 C CA . SER A 1 79 ? 3.517 -1.953 20.301 1.00 33.75 79 SER A CA 1
ATOM 639 C C . SER A 1 79 ? 5.001 -2.279 20.364 1.00 33.75 79 SER A C 1
ATOM 641 O O . SER A 1 79 ? 5.587 -2.845 19.443 1.00 33.75 79 SER A O 1
ATOM 643 N N . LYS A 1 80 ? 5.602 -1.854 21.473 1.00 40.91 80 LYS A N 1
ATOM 644 C CA . LYS A 1 80 ? 6.847 -2.388 22.006 1.00 40.91 80 LYS A CA 1
ATOM 645 C C . LYS A 1 80 ? 6.523 -3.752 22.624 1.00 40.91 80 LYS A C 1
ATOM 647 O O . LYS A 1 80 ? 5.715 -3.827 23.542 1.00 40.91 80 LYS A O 1
ATOM 652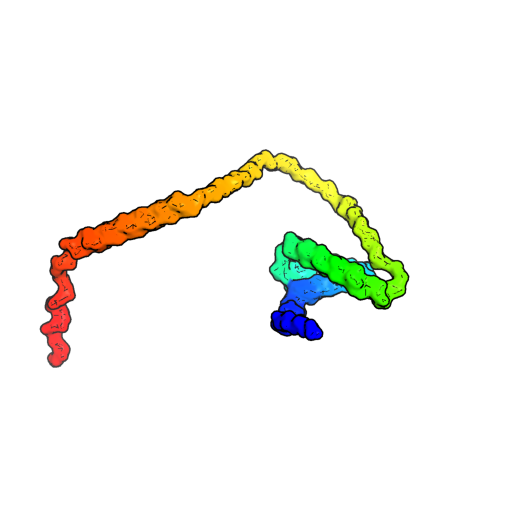 N N . GLY A 1 81 ? 7.146 -4.806 22.104 1.00 31.03 81 GLY A N 1
ATOM 653 C CA . GLY A 1 81 ? 7.078 -6.158 22.658 1.00 31.03 81 GLY A CA 1
ATOM 654 C C . GLY A 1 81 ? 7.098 -7.231 21.573 1.00 31.03 81 GLY A C 1
ATOM 655 O O . GLY A 1 81 ? 6.049 -7.646 21.103 1.00 31.03 81 GLY A O 1
ATOM 656 N N . ASP A 1 82 ? 8.278 -7.682 21.151 1.00 31.12 82 ASP A N 1
ATOM 657 C CA . ASP A 1 82 ? 8.897 -8.792 21.871 1.00 31.12 82 ASP A CA 1
ATOM 658 C C . ASP A 1 82 ? 10.382 -8.926 21.507 1.00 31.12 82 ASP A C 1
ATOM 660 O O . ASP A 1 82 ? 10.792 -8.807 20.349 1.00 31.12 82 ASP A O 1
ATOM 664 N N . ASN A 1 83 ? 11.183 -9.134 22.544 1.00 42.62 83 ASN A N 1
ATOM 665 C CA . ASN A 1 83 ? 12.612 -9.376 22.489 1.00 42.62 83 ASN A CA 1
ATOM 666 C C . ASN A 1 83 ? 12.833 -10.791 21.950 1.00 42.62 83 ASN A C 1
ATOM 668 O O . ASN A 1 83 ? 12.586 -11.769 22.653 1.00 42.62 83 ASN A O 1
ATOM 672 N N . LYS A 1 84 ? 13.383 -10.923 20.744 1.00 37.75 84 LYS A N 1
ATOM 673 C CA . LYS A 1 84 ? 14.119 -12.136 20.379 1.00 37.75 84 LYS A CA 1
ATOM 674 C C . LYS A 1 84 ? 15.519 -11.752 19.943 1.00 37.75 84 LYS A C 1
ATOM 676 O O . LYS A 1 84 ? 15.723 -11.178 18.879 1.00 37.75 84 LYS A O 1
ATOM 681 N N . LYS A 1 85 ? 16.464 -12.078 20.829 1.00 41.47 85 LYS A N 1
ATOM 682 C CA . LYS A 1 85 ? 17.885 -12.229 20.531 1.00 41.47 85 LYS A CA 1
ATOM 683 C C . LYS A 1 85 ? 18.033 -12.981 19.207 1.00 41.47 85 LYS A C 1
ATOM 685 O O . LYS A 1 85 ? 17.609 -14.128 19.105 1.00 41.47 85 LYS A O 1
ATOM 690 N N . ALA A 1 86 ? 18.668 -12.342 18.241 1.00 35.94 86 ALA A N 1
ATOM 691 C CA . ALA A 1 86 ? 19.441 -13.028 17.226 1.00 35.94 86 ALA A CA 1
ATOM 692 C C . ALA A 1 86 ? 20.845 -12.438 17.324 1.00 35.94 86 ALA A C 1
ATOM 694 O O . ALA A 1 86 ? 21.083 -11.277 16.991 1.00 35.94 86 ALA A O 1
ATOM 695 N N . GLU A 1 87 ? 21.732 -13.227 17.916 1.00 38.78 87 GLU A N 1
ATOM 696 C CA . GLU A 1 87 ? 23.167 -13.030 17.843 1.00 38.78 87 GLU A CA 1
ATOM 697 C C . GLU A 1 87 ? 23.617 -12.946 16.382 1.00 38.78 87 GLU A C 1
ATOM 699 O O . GLU A 1 87 ? 23.090 -13.633 15.513 1.00 38.78 87 GLU A O 1
ATOM 704 N N . SER A 1 88 ? 24.637 -12.118 16.168 1.00 41.12 88 SER A N 1
ATOM 705 C CA . SER A 1 88 ? 25.692 -12.307 15.177 1.00 41.12 88 SER A CA 1
ATOM 706 C C . SER A 1 88 ? 25.270 -12.714 13.759 1.00 41.12 88 SER A C 1
ATOM 708 O O . SER A 1 88 ? 25.193 -13.888 13.406 1.00 41.12 88 SER A O 1
ATOM 710 N N . CYS A 1 89 ? 25.211 -11.724 12.874 1.00 34.94 89 CYS A N 1
ATOM 711 C CA . CYS A 1 89 ? 25.793 -11.906 11.552 1.00 34.94 89 CYS A CA 1
ATOM 712 C C . CYS A 1 89 ? 26.513 -10.628 11.120 1.00 34.94 89 CYS A C 1
ATOM 714 O O . CYS A 1 89 ? 25.942 -9.587 10.798 1.00 34.94 89 CYS A O 1
ATOM 716 N N . VAL A 1 90 ? 27.832 -10.750 11.194 1.00 44.50 90 VAL A N 1
ATOM 717 C CA . VAL A 1 90 ? 28.846 -9.907 10.582 1.00 44.50 90 VAL A CA 1
ATOM 718 C C . VAL A 1 90 ? 28.465 -9.570 9.137 1.00 44.50 90 VAL A C 1
ATOM 720 O O . VAL A 1 90 ? 28.138 -10.449 8.350 1.00 44.50 90 VAL A O 1
ATOM 723 N N . GLY A 1 91 ? 28.559 -8.281 8.805 1.00 48.72 91 GLY A N 1
ATOM 724 C CA . GLY A 1 91 ? 28.948 -7.773 7.491 1.00 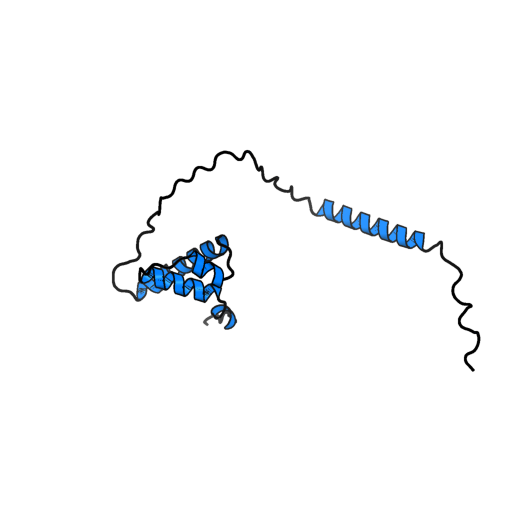48.72 91 GLY A CA 1
ATOM 725 C C . GLY A 1 91 ? 28.229 -8.326 6.262 1.00 48.72 91 GLY A C 1
ATOM 726 O O . GLY A 1 91 ? 28.723 -9.234 5.607 1.00 48.72 91 GLY A O 1
ATOM 727 N N . ILE A 1 92 ? 27.204 -7.612 5.799 1.00 47.69 92 ILE A N 1
ATOM 728 C CA . ILE A 1 92 ? 26.975 -7.498 4.356 1.00 47.69 92 ILE A CA 1
ATOM 729 C C . ILE A 1 92 ? 27.072 -6.018 4.014 1.00 47.69 92 ILE A C 1
ATOM 731 O O . ILE A 1 92 ? 26.085 -5.279 4.001 1.00 47.69 92 ILE A O 1
ATOM 735 N N . LYS A 1 93 ? 28.307 -5.574 3.744 1.00 51.56 93 LYS A N 1
ATOM 736 C CA . LYS A 1 93 ? 28.519 -4.430 2.861 1.00 51.56 93 LYS A CA 1
ATOM 737 C C . LYS A 1 93 ? 27.811 -4.812 1.565 1.00 51.56 93 LYS A C 1
ATOM 739 O O . LYS A 1 93 ? 28.319 -5.636 0.813 1.00 51.56 93 LYS A O 1
ATOM 744 N N . ARG A 1 94 ? 26.615 -4.266 1.330 1.00 49.66 94 ARG A N 1
ATOM 745 C CA . ARG A 1 94 ? 26.076 -4.187 -0.027 1.00 49.66 94 ARG A CA 1
ATOM 746 C C . ARG A 1 94 ? 27.151 -3.445 -0.802 1.00 49.66 94 ARG A C 1
ATOM 748 O O . ARG A 1 94 ? 27.321 -2.246 -0.593 1.00 49.66 94 ARG A O 1
ATOM 755 N N . SER A 1 95 ? 27.928 -4.167 -1.603 1.00 56.47 95 SER A N 1
ATOM 756 C CA . SER A 1 95 ? 28.676 -3.542 -2.674 1.00 56.47 95 SER A CA 1
ATOM 757 C C . SER A 1 95 ? 27.630 -2.753 -3.443 1.00 56.47 95 SER A C 1
ATOM 759 O O . SER A 1 95 ? 26.697 -3.306 -4.024 1.00 56.47 95 SER A O 1
ATOM 761 N N . THR A 1 96 ? 27.699 -1.431 -3.338 1.00 54.09 96 THR A N 1
ATOM 762 C CA . THR A 1 96 ? 27.079 -0.577 -4.332 1.00 54.09 96 THR A CA 1
ATOM 763 C C . THR A 1 96 ? 27.681 -1.066 -5.633 1.00 54.09 96 THR A C 1
ATOM 765 O O . THR A 1 96 ? 28.885 -0.896 -5.830 1.00 54.09 96 THR A O 1
ATOM 768 N N . ALA A 1 97 ? 26.902 -1.781 -6.446 1.00 61.53 97 ALA A N 1
ATOM 769 C CA . ALA A 1 97 ? 27.298 -2.061 -7.809 1.00 61.53 97 ALA A CA 1
ATOM 770 C C . ALA A 1 97 ? 27.645 -0.691 -8.385 1.00 61.53 97 ALA A C 1
ATOM 772 O O . ALA A 1 97 ? 26.775 0.174 -8.492 1.00 61.53 97 ALA A O 1
ATOM 773 N N . THR A 1 98 ? 28.939 -0.439 -8.566 1.00 68.50 98 THR A N 1
ATOM 774 C CA . THR A 1 98 ? 29.436 0.797 -9.148 1.00 68.50 98 THR A CA 1
ATOM 775 C C . THR A 1 98 ? 28.790 0.856 -10.513 1.00 68.50 98 THR A C 1
ATOM 777 O O . THR A 1 98 ? 29.110 0.031 -11.368 1.00 68.50 98 THR A O 1
ATOM 780 N N . ILE A 1 99 ? 27.799 1.738 -10.654 1.00 78.25 99 ILE A N 1
ATOM 781 C CA . ILE A 1 99 ? 27.086 1.934 -11.909 1.00 78.25 99 ILE A CA 1
ATOM 782 C C . ILE A 1 99 ? 28.165 2.277 -12.923 1.00 78.25 99 ILE A C 1
ATOM 784 O O . ILE A 1 99 ? 28.892 3.258 -12.763 1.00 78.25 99 ILE A O 1
ATOM 788 N N . GLU A 1 100 ? 28.341 1.393 -13.896 1.00 81.12 100 GLU A N 1
ATOM 789 C CA . GLU A 1 100 ? 29.304 1.623 -14.950 1.00 81.12 100 GLU A CA 1
ATOM 790 C C . GLU A 1 100 ? 28.821 2.782 -15.824 1.00 81.12 100 GLU A C 1
ATOM 792 O O . GLU A 1 100 ? 27.628 2.920 -16.093 1.00 81.12 100 GLU A O 1
ATOM 797 N N . ASP A 1 101 ? 29.760 3.623 -16.252 1.00 90.56 101 ASP A N 1
ATOM 798 C CA . ASP A 1 101 ? 29.487 4.705 -17.190 1.00 90.56 101 ASP A CA 1
ATOM 799 C C . ASP A 1 101 ? 28.922 4.143 -18.506 1.00 90.56 101 ASP A C 1
ATOM 801 O O . ASP A 1 101 ? 29.505 3.240 -19.119 1.00 90.56 101 ASP A O 1
ATOM 805 N N . TYR A 1 102 ? 27.790 4.693 -18.946 1.00 93.81 102 TYR A N 1
ATOM 806 C CA . TYR A 1 102 ? 27.070 4.248 -20.137 1.00 93.81 102 TYR A CA 1
ATOM 807 C C . TYR A 1 102 ? 27.972 4.236 -21.377 1.00 93.81 102 TYR A C 1
ATOM 809 O O . TYR A 1 102 ? 27.931 3.290 -22.164 1.00 93.81 102 TYR A O 1
ATOM 817 N N . GLU A 1 103 ? 28.862 5.223 -21.510 1.00 95.50 103 GLU A N 1
ATOM 818 C CA . GLU A 1 103 ? 29.782 5.321 -22.648 1.00 95.50 103 GLU A CA 1
ATOM 819 C C . GLU A 1 103 ? 30.842 4.210 -22.672 1.00 95.50 103 GLU A C 1
ATOM 821 O O . GLU A 1 103 ? 31.371 3.867 -23.736 1.00 95.50 103 GLU A O 1
ATOM 826 N N . LYS A 1 104 ? 31.167 3.615 -21.519 1.00 92.94 104 LYS A N 1
ATOM 827 C CA . LYS A 1 104 ? 32.068 2.453 -21.444 1.00 92.94 104 LYS A CA 1
ATOM 828 C C . LYS A 1 104 ? 31.337 1.169 -21.809 1.00 92.94 104 LYS A C 1
ATOM 830 O O . LYS A 1 104 ? 31.853 0.378 -22.600 1.00 92.94 104 LYS A O 1
ATOM 835 N N . TRP A 1 105 ? 30.127 0.988 -21.283 1.00 94.19 105 TRP A N 1
ATOM 836 C CA . TRP A 1 105 ? 29.286 -0.163 -21.609 1.00 94.19 105 TRP A CA 1
ATOM 837 C C . TRP A 1 105 ? 28.933 -0.194 -23.103 1.00 94.19 105 TRP A C 1
ATOM 839 O O . TRP A 1 105 ? 29.163 -1.206 -23.766 1.00 94.19 105 TRP A O 1
ATOM 849 N N . LYS A 1 106 ? 28.483 0.938 -23.663 1.00 94.00 106 LYS A N 1
ATOM 850 C CA . LYS A 1 106 ? 28.123 1.083 -25.081 1.00 94.00 106 LYS A CA 1
ATOM 851 C C . LYS A 1 106 ? 29.288 0.733 -26.005 1.00 94.00 106 LYS A C 1
ATOM 853 O O . LYS A 1 106 ? 29.108 -0.057 -26.925 1.00 94.00 106 LYS A O 1
ATOM 858 N N . ARG A 1 107 ? 30.488 1.270 -25.744 1.00 95.50 107 ARG A N 1
ATOM 859 C CA . ARG A 1 107 ? 31.687 0.952 -26.541 1.00 95.50 107 ARG A CA 1
ATOM 860 C C . ARG A 1 107 ? 32.019 -0.535 -26.521 1.00 95.50 107 ARG A C 1
ATOM 862 O O . ARG A 1 107 ? 32.326 -1.090 -27.568 1.00 95.50 107 ARG A O 1
ATOM 869 N N . ARG A 1 108 ? 31.919 -1.189 -25.360 1.00 94.31 108 ARG A N 1
ATOM 870 C CA . ARG A 1 108 ? 32.178 -2.632 -25.251 1.00 94.31 108 ARG A CA 1
ATOM 871 C C . ARG A 1 108 ? 31.162 -3.459 -26.035 1.00 94.31 108 ARG A C 1
ATOM 873 O O . ARG A 1 108 ? 31.551 -4.403 -26.711 1.00 94.31 108 ARG A O 1
ATOM 880 N N . MET A 1 109 ? 29.880 -3.109 -25.941 1.00 95.81 109 MET A N 1
ATOM 881 C CA . MET A 1 109 ? 28.815 -3.807 -26.668 1.00 95.81 109 MET A CA 1
ATOM 882 C C . MET A 1 109 ? 28.950 -3.630 -28.181 1.00 95.81 109 MET A C 1
ATOM 884 O O . MET A 1 109 ? 28.824 -4.607 -28.912 1.00 95.81 109 MET A O 1
ATOM 888 N N . LEU A 1 110 ? 29.264 -2.415 -28.644 1.00 95.25 110 LEU A N 1
ATOM 889 C CA . LEU A 1 110 ? 29.497 -2.145 -30.064 1.00 95.25 110 LEU A CA 1
ATOM 890 C C . LEU A 1 110 ? 30.720 -2.902 -30.593 1.00 95.25 110 LEU A C 1
ATOM 892 O O . LEU A 1 110 ? 30.601 -3.589 -31.598 1.00 95.25 110 LEU A O 1
ATOM 896 N N . ALA A 1 111 ? 31.848 -2.868 -29.878 1.00 94.56 111 ALA A N 1
ATOM 897 C CA . ALA A 1 111 ? 33.052 -3.598 -30.279 1.00 94.56 111 ALA A CA 1
ATOM 898 C C . ALA A 1 111 ? 32.808 -5.116 -30.371 1.00 94.56 111 ALA A C 1
ATOM 900 O O . ALA A 1 111 ? 33.224 -5.752 -31.332 1.00 94.56 111 ALA A O 1
ATOM 901 N N . MET A 1 112 ? 32.078 -5.693 -29.409 1.00 93.25 112 MET A N 1
ATOM 902 C CA . MET A 1 112 ? 31.718 -7.115 -29.432 1.00 93.25 112 MET A CA 1
ATOM 903 C C . MET A 1 112 ? 30.816 -7.468 -30.625 1.00 93.25 112 MET A C 1
ATOM 905 O O . MET A 1 112 ? 30.968 -8.537 -31.215 1.00 93.25 112 MET A O 1
ATOM 909 N N . ALA A 1 113 ? 29.882 -6.585 -30.987 1.00 93.19 113 ALA A N 1
ATOM 910 C CA . ALA A 1 113 ? 29.016 -6.782 -32.146 1.00 93.19 113 ALA A CA 1
ATOM 911 C C . ALA A 1 113 ? 29.792 -6.677 -33.470 1.00 93.19 113 ALA A C 1
ATOM 913 O O . ALA A 1 113 ? 29.591 -7.501 -34.359 1.00 93.19 113 ALA A O 1
ATOM 914 N N . GLU A 1 114 ? 30.696 -5.703 -33.588 1.00 91.94 114 GLU A N 1
ATOM 915 C CA . GLU A 1 114 ? 31.550 -5.517 -34.768 1.00 91.94 114 GLU A CA 1
ATOM 916 C C . GLU A 1 114 ? 32.516 -6.690 -34.976 1.00 91.94 114 GLU A C 1
ATOM 918 O O . GLU A 1 114 ? 32.668 -7.164 -36.101 1.00 91.94 114 GLU A O 1
ATOM 923 N N . GLU A 1 115 ? 33.133 -7.192 -33.903 1.00 92.31 115 GLU A N 1
ATOM 924 C CA . GLU A 1 115 ? 33.994 -8.379 -33.944 1.00 92.31 115 GLU A CA 1
ATOM 925 C C . GLU A 1 115 ? 33.212 -9.603 -34.432 1.00 92.31 115 GLU A C 1
ATOM 927 O O . GLU A 1 115 ? 33.638 -10.282 -35.363 1.00 92.31 115 GLU A O 1
ATOM 932 N N . LYS A 1 116 ? 32.019 -9.836 -33.868 1.00 91.69 116 LYS A N 1
ATOM 933 C CA . LYS A 1 116 ? 31.158 -10.950 -34.270 1.00 91.69 116 LYS A CA 1
ATOM 934 C C . LYS A 1 116 ? 30.756 -10.865 -35.745 1.00 91.69 116 LYS A C 1
ATOM 936 O O . LYS A 1 116 ? 30.849 -11.865 -36.450 1.00 91.69 116 LYS A O 1
ATOM 941 N N . LEU A 1 117 ? 30.365 -9.682 -36.223 1.00 87.75 117 LEU A N 1
ATOM 942 C CA . LEU A 1 117 ? 30.037 -9.467 -37.637 1.00 87.75 117 LEU A CA 1
ATOM 943 C C . LEU A 1 117 ? 31.236 -9.725 -38.555 1.00 87.75 117 LEU A C 1
ATOM 945 O O . LEU A 1 117 ? 31.066 -10.287 -39.635 1.00 87.75 117 LEU A O 1
ATOM 949 N N . ARG A 1 118 ? 32.446 -9.343 -38.133 1.00 86.75 118 ARG A N 1
ATOM 950 C CA . ARG A 1 118 ? 33.668 -9.620 -38.894 1.00 86.75 118 ARG A CA 1
ATOM 951 C C . ARG A 1 118 ? 33.955 -11.117 -38.954 1.00 86.75 118 ARG A C 1
ATOM 953 O O . ARG A 1 118 ? 34.198 -11.629 -40.040 1.00 86.75 118 ARG A O 1
ATOM 960 N N . SER A 1 119 ? 33.858 -11.823 -37.828 1.00 83.62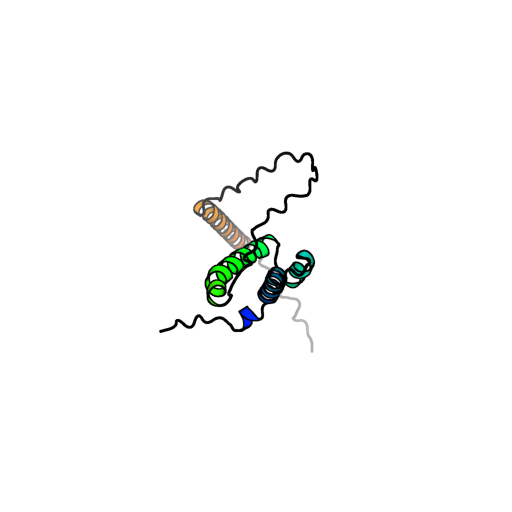 119 SER A N 1
ATOM 961 C CA . SER A 1 119 ? 34.036 -13.280 -37.794 1.00 83.62 119 SER A CA 1
ATOM 962 C C . SER A 1 119 ? 32.993 -14.018 -38.638 1.00 83.62 119 SER A C 1
ATOM 964 O O . SER A 1 119 ? 33.333 -14.990 -39.301 1.00 83.62 119 SER A O 1
ATOM 966 N N . GLU A 1 120 ? 31.740 -13.558 -38.662 1.00 80.06 120 GLU A N 1
ATOM 967 C CA . GLU A 1 120 ? 30.685 -14.138 -39.507 1.00 80.06 120 GLU A CA 1
ATOM 968 C C . GLU A 1 120 ? 30.900 -13.842 -41.003 1.00 80.06 120 GLU A C 1
ATOM 970 O O . GLU A 1 120 ? 30.596 -14.685 -41.844 1.00 80.06 120 GLU A O 1
ATOM 975 N N . GLN A 1 121 ? 31.472 -12.685 -41.355 1.00 68.38 121 GLN A N 1
ATOM 976 C CA . GLN A 1 121 ? 31.856 -12.385 -42.741 1.00 68.38 121 GLN A CA 1
ATOM 977 C C . GLN A 1 121 ? 33.098 -13.157 -43.199 1.00 68.38 121 GLN A C 1
ATOM 979 O O . GLN A 1 121 ? 33.164 -13.577 -44.355 1.00 68.38 121 GLN A O 1
ATOM 984 N N . GLU A 1 122 ? 34.078 -13.354 -42.320 1.00 62.75 122 GLU A N 1
ATOM 985 C CA . GLU A 1 122 ? 35.299 -14.109 -42.623 1.00 62.75 122 GLU A CA 1
ATOM 986 C C . GLU A 1 122 ? 35.044 -15.626 -42.625 1.00 62.75 122 GLU A C 1
ATOM 988 O O . GLU A 1 122 ? 35.594 -16.331 -43.467 1.00 62.75 122 GLU A O 1
ATOM 993 N N . GLY A 1 123 ? 34.125 -16.116 -41.786 1.00 56.16 123 GLY A N 1
ATOM 994 C CA . GLY A 1 123 ? 33.654 -17.507 -41.774 1.00 56.16 123 GLY A CA 1
ATOM 995 C C . GLY A 1 123 ? 32.743 -17.894 -42.947 1.00 56.16 123 GLY A C 1
ATOM 996 O O . GLY A 1 123 ? 32.392 -19.061 -43.077 1.00 56.16 123 GLY A O 1
ATOM 997 N N . CYS A 1 124 ? 32.378 -16.950 -43.822 1.00 47.00 124 CYS A N 1
ATOM 998 C CA . CYS A 1 124 ? 31.598 -17.209 -45.040 1.00 47.00 124 CYS A CA 1
ATOM 999 C C . CYS A 1 124 ? 32.485 -17.502 -46.273 1.00 47.00 124 CYS A C 1
ATOM 1001 O O . CYS A 1 124 ? 31.987 -17.560 -47.396 1.00 47.00 124 CYS A O 1
ATOM 1003 N N . LYS A 1 125 ? 33.807 -17.667 -46.099 1.00 49.44 125 LYS A N 1
ATOM 1004 C CA . LYS A 1 125 ? 34.730 -18.018 -47.197 1.00 49.44 125 LYS A CA 1
ATOM 1005 C C . LYS A 1 125 ? 35.164 -19.482 -47.259 1.00 49.44 125 LYS A C 1
ATOM 1007 O O . LYS A 1 125 ? 35.758 -19.853 -48.262 1.00 49.44 125 LYS A O 1
ATOM 1012 N N . ASP A 1 126 ? 34.791 -20.314 -46.289 1.00 46.22 126 ASP A N 1
ATOM 1013 C CA . ASP A 1 126 ? 35.091 -21.749 -46.311 1.00 46.22 126 ASP A CA 1
ATOM 1014 C C . ASP A 1 126 ? 33.793 -22.561 -46.182 1.00 46.22 126 ASP A C 1
ATOM 1016 O O . ASP A 1 126 ? 33.359 -22.916 -45.088 1.00 46.22 126 ASP A O 1
ATOM 1020 N N . GLY A 1 127 ? 33.136 -22.822 -47.316 1.00 44.47 127 GLY A N 1
ATOM 1021 C CA . GLY A 1 127 ? 31.912 -23.626 -47.355 1.00 44.47 127 GLY A CA 1
ATOM 1022 C C . GLY A 1 127 ? 31.231 -23.700 -48.722 1.00 44.47 127 GLY A C 1
ATOM 1023 O O . GLY A 1 127 ? 30.009 -23.623 -48.789 1.00 44.47 127 GLY A O 1
ATOM 1024 N N . GLU A 1 128 ? 32.001 -23.814 -49.808 1.00 48.03 128 GLU A N 1
ATOM 1025 C CA . GLU A 1 128 ? 31.480 -24.191 -51.127 1.00 48.03 128 GLU A CA 1
ATOM 1026 C C . GLU A 1 128 ? 31.660 -25.707 -51.350 1.00 48.03 128 GLU A C 1
ATOM 1028 O O . GLU A 1 128 ? 32.733 -26.249 -51.083 1.00 48.03 128 GLU A O 1
ATOM 1033 N N . SER A 1 129 ? 30.609 -26.349 -51.888 1.00 43.75 129 SER A N 1
ATOM 1034 C CA . SER A 1 129 ? 30.410 -27.789 -52.191 1.00 43.75 129 SER A CA 1
ATOM 1035 C C . SER A 1 129 ? 30.157 -28.684 -50.959 1.00 43.75 129 SER A C 1
ATOM 1037 O O . SER A 1 129 ? 30.861 -28.5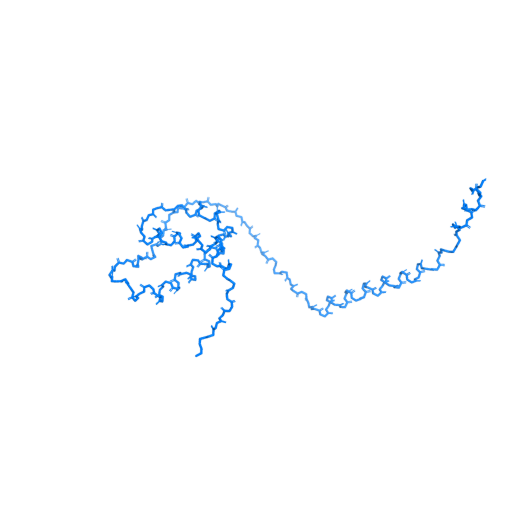91 -49.968 1.00 43.75 129 SER A O 1
ATOM 1039 N N . ASP A 1 130 ? 29.165 -29.573 -50.879 1.00 45.12 130 ASP A N 1
ATOM 1040 C CA . ASP A 1 130 ? 28.497 -30.380 -51.902 1.00 45.12 130 ASP A CA 1
ATOM 1041 C C . ASP A 1 130 ? 27.222 -30.989 -51.267 1.00 45.12 130 ASP A C 1
ATOM 1043 O O . ASP A 1 130 ? 27.323 -31.911 -50.465 1.00 45.12 130 ASP A O 1
ATOM 1047 N N . THR A 1 131 ? 26.021 -30.464 -51.540 1.00 48.31 131 THR A N 1
ATOM 1048 C CA . THR A 1 131 ? 24.756 -31.144 -51.166 1.00 48.31 131 THR A CA 1
ATOM 1049 C C . THR A 1 131 ? 23.654 -30.887 -52.195 1.00 48.31 131 THR A C 1
ATOM 1051 O O . THR A 1 131 ? 22.594 -30.404 -51.845 1.00 48.31 131 THR A O 1
ATOM 1054 N N . ASP A 1 132 ? 23.877 -31.205 -53.476 1.00 53.47 132 ASP A N 1
ATOM 1055 C CA . ASP A 1 132 ? 22.806 -31.128 -54.493 1.00 53.47 132 ASP A CA 1
ATOM 1056 C C . ASP A 1 132 ? 22.918 -32.218 -55.579 1.00 53.47 132 ASP A C 1
ATOM 1058 O O . ASP A 1 132 ? 22.836 -31.939 -56.777 1.00 53.47 132 ASP A O 1
ATOM 1062 N N . LYS A 1 133 ? 23.118 -33.494 -55.204 1.00 53.50 133 LYS A N 1
ATOM 1063 C CA . LYS A 1 133 ? 23.112 -34.597 -56.198 1.00 53.50 133 LYS A CA 1
ATOM 1064 C C . LYS A 1 133 ? 22.292 -35.843 -55.874 1.00 53.50 133 LYS A C 1
ATOM 1066 O O . LYS A 1 133 ? 22.253 -36.742 -56.706 1.00 53.50 133 LYS A O 1
ATOM 1071 N N . GLU A 1 134 ? 21.568 -35.904 -54.760 1.00 57.56 134 GLU A N 1
ATOM 1072 C CA . GLU A 1 134 ? 20.860 -37.143 -54.382 1.00 57.56 134 GLU A CA 1
ATOM 1073 C C . GLU A 1 134 ? 19.325 -37.108 -54.447 1.00 57.56 134 GLU A C 1
ATOM 1075 O O . GLU A 1 134 ? 18.686 -38.093 -54.103 1.00 57.56 134 GLU A O 1
ATOM 1080 N N . ASN A 1 135 ? 18.712 -36.063 -55.019 1.00 55.94 135 ASN A N 1
ATOM 1081 C CA . ASN A 1 135 ? 17.251 -36.008 -55.225 1.00 55.94 135 ASN A CA 1
ATOM 1082 C C . ASN A 1 135 ? 16.788 -36.032 -56.694 1.00 55.94 135 ASN A C 1
ATOM 1084 O O . ASN A 1 135 ? 15.687 -35.580 -57.006 1.00 55.94 135 ASN A O 1
ATOM 1088 N N . LEU A 1 136 ? 17.584 -36.603 -57.606 1.00 54.25 136 LEU A N 1
ATOM 1089 C CA . LEU A 1 136 ? 17.190 -36.743 -59.017 1.00 54.25 136 LEU A CA 1
ATOM 1090 C C . LEU A 1 136 ? 17.219 -38.181 -59.558 1.00 54.25 136 LEU A C 1
ATOM 1092 O O . LEU A 1 136 ? 17.500 -38.384 -60.738 1.00 54.25 136 LEU A O 1
ATOM 1096 N N . ILE A 1 137 ? 16.897 -39.184 -58.734 1.00 48.12 137 ILE A N 1
ATOM 1097 C CA . ILE A 1 137 ? 16.629 -40.544 -59.231 1.00 48.12 137 ILE A CA 1
ATOM 1098 C C . ILE A 1 137 ? 15.213 -40.988 -58.836 1.00 48.12 137 ILE A C 1
ATOM 1100 O O . ILE A 1 137 ? 14.988 -41.661 -57.840 1.00 48.12 137 ILE A O 1
ATOM 1104 N N . LEU A 1 138 ? 14.282 -40.550 -59.690 1.00 44.97 138 LEU A N 1
ATOM 1105 C CA . LEU A 1 138 ? 13.073 -41.239 -60.156 1.00 44.97 138 LEU A CA 1
ATOM 1106 C C . LEU A 1 138 ? 12.080 -41.798 -59.123 1.00 44.97 138 LEU A C 1
ATOM 1108 O O . LEU A 1 138 ? 12.096 -42.974 -58.774 1.00 44.97 138 LEU A O 1
ATOM 1112 N N . GLY A 1 139 ? 11.082 -40.967 -58.812 1.00 51.12 139 GLY A N 1
ATOM 1113 C CA . GLY A 1 139 ? 9.699 -41.417 -58.669 1.00 51.12 139 GLY A CA 1
ATOM 1114 C C . GLY A 1 139 ? 8.944 -41.244 -59.992 1.00 51.12 139 GLY A C 1
ATOM 1115 O O . GLY A 1 139 ? 8.410 -40.166 -60.248 1.00 51.12 139 GLY A O 1
ATOM 1116 N N . MET A 1 140 ? 8.927 -42.293 -60.817 1.00 41.12 140 MET A N 1
ATOM 1117 C CA . MET A 1 140 ? 7.897 -42.614 -61.818 1.00 41.12 140 MET A CA 1
ATOM 1118 C C . MET A 1 140 ? 7.817 -44.131 -61.947 1.00 41.12 140 MET A C 1
ATOM 1120 O O . MET A 1 140 ? 8.897 -44.759 -62.012 1.00 41.12 140 MET A O 1
#

Sequence (140 aa):
MAKECAGDENDFIHPQYAAMAVFVAAKILKQKVSKAKILSFSNLRQSQWQQLELRWNKFLAKHYKETAHKKQIICIGESKGDNKKAESCVGIKRSTATIEDYEKWKRRMLAMAEEKLRSEQEGCKDGESDTDKENLILGM